Protein AF-A0A968MAI0-F1 (afdb_monomer_lite)

Sequence (116 aa):
MTRQPHDQFAKSLLSEVLSPWGSVEISREVSDEPRSIDLYFQPNPQQDPTPLGLLGRMAQTPCLLEPYRNPVTVPQIRDCLLKALILTAQQERSSPQQQTPFLWILTPTASKLRLK

Secondary structure (DSSP, 8-state):
----HHHHHHHHHHHHHHGGGEEEEEEEEETTTTEEEEEEEEE-TT---GGGTHHHHHTSS-EEEEE-SSPPPHHHHHHHHHHHHHHHHHHHHH-TTSPPPEEEEE----SS----

pLDDT: mean 86.91, std 12.8, range [41.44, 97.44]

Radius of gyration: 14.66 Å; chains: 1; bounding box: 33×34×43 Å

Structure (mmCIF, N/CA/C/O backbone):
data_AF-A0A968MAI0-F1
#
_entry.id   AF-A0A968MAI0-F1
#
loop_
_atom_site.group_PDB
_atom_site.id
_atom_site.type_symbol
_atom_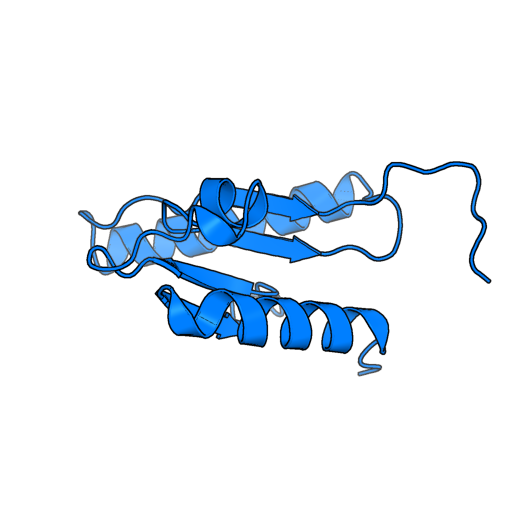site.label_atom_id
_atom_site.label_alt_id
_atom_site.label_comp_id
_atom_site.label_asym_id
_atom_site.label_entity_id
_atom_site.label_seq_id
_atom_site.pdbx_PDB_ins_code
_atom_site.Cartn_x
_atom_site.Cartn_y
_atom_site.Cartn_z
_atom_site.occupancy
_atom_site.B_iso_or_equiv
_atom_site.auth_seq_id
_atom_site.auth_comp_id
_atom_site.auth_asym_id
_atom_site.auth_atom_id
_atom_site.pdbx_PDB_model_num
ATOM 1 N N . MET A 1 1 ? 20.283 -7.102 0.660 1.00 43.16 1 MET A N 1
ATOM 2 C CA . MET A 1 1 ? 19.276 -7.444 -0.367 1.00 43.16 1 MET A CA 1
ATOM 3 C C . MET A 1 1 ? 19.160 -6.267 -1.313 1.00 43.16 1 MET A C 1
ATOM 5 O O . MET A 1 1 ? 19.092 -5.139 -0.844 1.00 43.16 1 MET A O 1
ATOM 9 N N . THR A 1 2 ? 19.287 -6.502 -2.614 1.00 41.44 2 THR A N 1
ATOM 10 C CA . THR A 1 2 ? 19.389 -5.472 -3.657 1.00 41.44 2 THR A CA 1
ATOM 11 C C . THR A 1 2 ? 18.144 -4.583 -3.667 1.00 41.44 2 THR A C 1
ATOM 13 O O . THR A 1 2 ? 17.124 -4.942 -4.249 1.00 41.44 2 THR A O 1
ATOM 16 N N . ARG A 1 3 ? 18.231 -3.412 -3.019 1.00 56.38 3 ARG A N 1
ATOM 17 C CA . ARG A 1 3 ? 17.263 -2.322 -3.184 1.00 56.38 3 ARG A CA 1
ATOM 18 C C . ARG A 1 3 ? 17.265 -1.946 -4.659 1.00 56.38 3 ARG A C 1
ATOM 20 O O . ARG A 1 3 ? 18.257 -1.421 -5.161 1.00 56.38 3 ARG A O 1
ATOM 27 N N . GLN A 1 4 ? 16.193 -2.281 -5.368 1.00 74.12 4 GLN A N 1
ATOM 28 C CA . GLN A 1 4 ? 16.053 -1.874 -6.758 1.00 74.12 4 GLN A CA 1
ATOM 29 C C . GLN A 1 4 ? 15.921 -0.343 -6.775 1.00 74.12 4 GLN A C 1
ATOM 31 O O . GLN A 1 4 ? 15.038 0.177 -6.097 1.00 74.12 4 GLN A O 1
ATOM 36 N N . PRO A 1 5 ? 16.759 0.401 -7.521 1.00 82.25 5 PRO A N 1
ATOM 37 C CA . PRO A 1 5 ? 16.734 1.867 -7.503 1.00 82.25 5 PRO A CA 1
ATOM 38 C C . PRO A 1 5 ? 15.350 2.460 -7.793 1.00 82.25 5 PRO A C 1
ATOM 40 O O . PRO A 1 5 ? 14.980 3.478 -7.222 1.00 82.25 5 PRO A O 1
ATOM 43 N N . HIS A 1 6 ? 14.563 1.782 -8.634 1.00 83.38 6 HIS A N 1
ATOM 44 C CA . HIS A 1 6 ? 13.188 2.166 -8.943 1.00 83.38 6 HIS A CA 1
ATOM 45 C C . HIS A 1 6 ? 12.247 2.060 -7.738 1.00 83.38 6 HIS A C 1
ATOM 47 O O . HIS A 1 6 ? 11.427 2.946 -7.533 1.00 83.38 6 HIS A O 1
ATOM 53 N N . ASP A 1 7 ? 12.350 0.984 -6.958 1.00 83.38 7 ASP A N 1
ATOM 54 C CA . ASP A 1 7 ? 11.525 0.777 -5.764 1.00 83.38 7 ASP A CA 1
ATOM 55 C C . ASP A 1 7 ? 11.775 1.893 -4.740 1.00 83.38 7 ASP A C 1
ATOM 57 O O . ASP A 1 7 ? 10.849 2.564 -4.289 1.00 83.38 7 ASP A O 1
ATOM 61 N N . GLN A 1 8 ? 13.052 2.181 -4.473 1.00 86.12 8 GLN A N 1
ATOM 62 C CA . GLN A 1 8 ? 13.437 3.271 -3.579 1.00 86.12 8 GLN A CA 1
ATOM 63 C C . GLN A 1 8 ? 12.983 4.637 -4.108 1.00 86.12 8 GLN A C 1
ATOM 65 O O . GLN A 1 8 ? 12.478 5.448 -3.337 1.00 86.12 8 GLN A O 1
ATOM 70 N N . PHE A 1 9 ? 13.146 4.888 -5.409 1.00 90.25 9 PHE A N 1
ATOM 71 C CA . PHE A 1 9 ? 12.710 6.134 -6.034 1.00 90.25 9 PHE A CA 1
ATOM 72 C C . PHE A 1 9 ? 11.196 6.333 -5.908 1.00 90.25 9 PHE A C 1
ATOM 74 O O . PHE A 1 9 ? 10.764 7.395 -5.471 1.00 90.25 9 PHE A O 1
ATOM 81 N N . ALA A 1 10 ? 10.395 5.316 -6.238 1.00 91.12 10 ALA A N 1
ATOM 82 C CA . ALA A 1 10 ? 8.939 5.399 -6.161 1.00 91.12 10 ALA A CA 1
ATOM 83 C C . ALA A 1 10 ? 8.461 5.656 -4.724 1.00 91.12 10 ALA A C 1
ATOM 85 O O . ALA A 1 10 ? 7.623 6.529 -4.506 1.00 91.12 10 ALA A O 1
ATOM 86 N N . LYS A 1 11 ? 9.044 4.955 -3.743 1.00 91.94 11 LYS A N 1
ATOM 87 C CA . LYS A 1 11 ? 8.759 5.153 -2.314 1.00 91.94 11 LYS A CA 1
ATOM 88 C C . LYS A 1 11 ? 9.093 6.567 -1.851 1.00 91.94 11 LYS A C 1
ATOM 90 O O . LYS A 1 11 ? 8.258 7.214 -1.225 1.00 91.94 11 LYS A O 1
ATOM 95 N N . SER A 1 12 ? 10.290 7.054 -2.179 1.00 92.38 12 SER A N 1
ATOM 96 C CA . SER A 1 12 ? 10.728 8.403 -1.810 1.00 92.38 12 SER A CA 1
ATOM 97 C C . SER A 1 12 ? 9.861 9.483 -2.458 1.00 92.38 12 SER A C 1
ATOM 99 O O . SER A 1 12 ? 9.404 10.377 -1.755 1.00 92.38 12 SER A O 1
ATOM 101 N N . LEU A 1 13 ? 9.559 9.361 -3.755 1.00 94.44 13 LEU A N 1
ATOM 102 C CA . LEU A 1 13 ? 8.705 10.306 -4.477 1.00 94.44 13 LEU A CA 1
ATOM 103 C C . LEU A 1 13 ? 7.294 10.365 -3.883 1.00 94.44 13 LEU A C 1
ATOM 105 O O . LEU A 1 13 ? 6.794 11.446 -3.585 1.00 94.44 13 LEU A O 1
ATOM 109 N N . LEU A 1 14 ? 6.640 9.211 -3.715 1.00 95.06 14 LEU A N 1
ATOM 110 C CA . LEU A 1 14 ? 5.283 9.170 -3.170 1.00 95.06 14 LEU A CA 1
ATOM 111 C C . LEU A 1 14 ? 5.249 9.690 -1.734 1.00 95.06 14 LEU A C 1
ATOM 113 O O . LEU A 1 14 ? 4.327 10.417 -1.379 1.00 95.06 14 LEU A O 1
ATOM 117 N N . SER A 1 15 ? 6.259 9.367 -0.924 1.00 95.19 15 SER A N 1
ATOM 118 C CA . SER A 1 15 ? 6.358 9.891 0.434 1.00 95.19 15 SER A CA 1
ATOM 119 C C . SER A 1 15 ? 6.495 11.405 0.453 1.00 95.19 15 SER A C 1
ATOM 121 O O . SER A 1 15 ? 5.740 12.057 1.167 1.00 95.19 15 SER A O 1
ATOM 123 N N . GLU A 1 16 ? 7.385 11.979 -0.350 1.00 96.06 16 GLU A N 1
ATOM 124 C CA . GLU A 1 16 ? 7.585 13.428 -0.406 1.00 96.06 16 GLU A CA 1
ATOM 125 C C . GLU A 1 16 ? 6.319 14.161 -0.872 1.00 96.06 16 GLU A C 1
ATOM 127 O O . GLU A 1 16 ? 5.913 15.151 -0.265 1.00 96.06 16 GLU A O 1
ATOM 132 N N . VAL A 1 17 ? 5.636 13.627 -1.889 1.00 96.25 17 VAL A N 1
ATOM 133 C CA . VAL A 1 17 ? 4.401 14.214 -2.430 1.00 96.25 17 VAL A CA 1
ATOM 134 C C . VAL A 1 17 ? 3.227 14.111 -1.451 1.00 96.25 17 VAL A C 1
ATOM 136 O O . VAL A 1 17 ? 2.414 15.033 -1.387 1.00 96.25 17 VAL A O 1
ATOM 139 N N . LEU A 1 18 ? 3.113 13.008 -0.701 1.00 96.50 18 LEU A N 1
ATOM 140 C CA . LEU A 1 18 ? 1.976 12.740 0.189 1.00 96.50 18 LEU A CA 1
ATOM 141 C C . LEU A 1 18 ? 2.157 13.275 1.614 1.00 96.50 18 LEU A C 1
ATOM 143 O O . LEU A 1 18 ? 1.156 13.550 2.270 1.00 96.50 18 LEU A O 1
ATOM 147 N N . SER A 1 19 ? 3.393 13.467 2.083 1.00 96.06 19 SER A N 1
ATOM 148 C CA . SER A 1 19 ? 3.688 13.915 3.457 1.00 96.06 19 SER A CA 1
ATOM 149 C C . SER A 1 19 ? 2.986 15.210 3.884 1.00 96.06 19 SER A C 1
A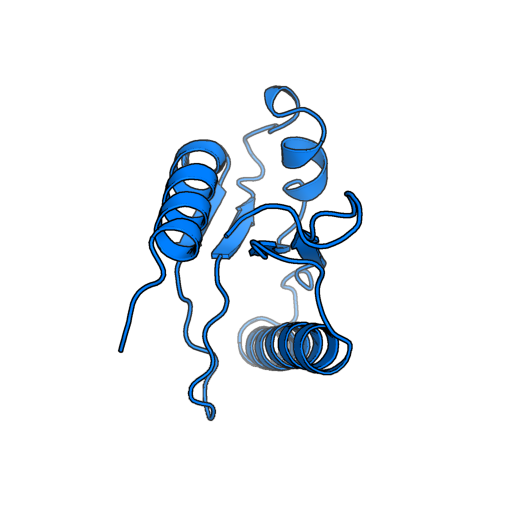TOM 151 O O . SER A 1 19 ? 2.612 15.301 5.052 1.00 96.06 19 SER A O 1
ATOM 153 N N . PRO A 1 20 ? 2.757 16.211 3.007 1.00 95.75 20 PRO A N 1
ATOM 154 C CA . PRO A 1 20 ? 1.974 17.378 3.396 1.00 95.75 20 PRO A CA 1
ATOM 155 C C . PRO A 1 20 ? 0.548 17.003 3.814 1.00 95.75 20 PRO A C 1
ATOM 157 O O . PRO A 1 20 ? 0.050 17.552 4.789 1.00 95.75 20 PRO A O 1
ATOM 160 N N . TRP A 1 21 ? -0.056 16.023 3.138 1.00 96.06 21 TRP A N 1
ATOM 161 C CA . TRP A 1 21 ? -1.490 15.716 3.156 1.00 96.06 21 TRP A CA 1
ATOM 162 C C . TRP A 1 21 ? -1.904 14.663 4.190 1.00 96.06 21 TRP A C 1
ATOM 164 O O . TRP A 1 21 ? -3.090 14.353 4.320 1.00 96.06 21 TRP A O 1
ATOM 174 N N . GLY A 1 22 ? -0.956 14.079 4.921 1.00 95.38 22 GLY A N 1
ATOM 175 C CA . GLY A 1 22 ? -1.226 13.000 5.866 1.00 95.38 22 GLY A CA 1
ATOM 176 C C . GLY A 1 22 ? 0.036 12.332 6.398 1.00 95.38 22 GLY A C 1
ATOM 177 O O . GLY A 1 22 ? 1.154 12.771 6.145 1.00 95.38 22 GLY A O 1
ATOM 178 N N . SER A 1 23 ? -0.150 11.252 7.152 1.00 95.94 23 SER A N 1
ATOM 179 C CA . SER A 1 23 ? 0.955 10.427 7.637 1.00 95.94 23 SER A CA 1
ATOM 180 C C . SER A 1 23 ? 1.330 9.381 6.590 1.00 95.94 23 SER A C 1
ATOM 182 O O . SER A 1 23 ? 0.459 8.717 6.026 1.00 95.94 23 SER A O 1
ATOM 184 N N . VAL A 1 24 ? 2.631 9.244 6.339 1.00 95.94 24 VAL A N 1
ATOM 185 C CA . VAL A 1 24 ? 3.203 8.259 5.421 1.00 95.94 24 VAL A CA 1
ATOM 186 C C . VAL A 1 24 ? 4.114 7.316 6.203 1.00 95.94 24 VAL A C 1
ATOM 188 O O . VAL A 1 24 ? 5.041 7.761 6.876 1.00 95.94 24 VAL A O 1
ATOM 191 N N . GLU A 1 25 ? 3.908 6.013 6.039 1.00 94.31 25 GLU A N 1
ATOM 192 C CA . GLU A 1 25 ? 4.796 4.962 6.533 1.00 94.31 25 GLU A CA 1
ATOM 193 C C . GLU A 1 25 ? 5.360 4.174 5.342 1.00 94.31 25 GLU A C 1
ATOM 195 O O . GLU A 1 25 ? 4.617 3.523 4.606 1.00 94.31 25 GLU A O 1
ATOM 200 N N . ILE A 1 26 ? 6.678 4.231 5.133 1.00 91.25 26 ILE A N 1
ATOM 201 C CA . ILE A 1 26 ? 7.367 3.493 4.062 1.00 91.25 26 ILE A CA 1
ATOM 202 C C . ILE A 1 26 ? 7.855 2.150 4.600 1.00 91.25 26 ILE A C 1
ATOM 204 O O . ILE A 1 26 ? 8.424 2.097 5.688 1.00 91.25 26 ILE A O 1
ATOM 208 N N . SER A 1 27 ? 7.747 1.089 3.793 1.00 86.75 27 SER A N 1
ATOM 209 C CA . SER A 1 27 ? 8.250 -0.249 4.154 1.00 86.75 27 SER A CA 1
ATOM 210 C C . SER A 1 27 ? 7.692 -0.742 5.490 1.00 86.75 27 SER A C 1
ATOM 212 O O . SER A 1 27 ? 8.418 -1.331 6.290 1.00 86.75 27 SER A O 1
ATOM 214 N N . ARG A 1 28 ? 6.400 -0.493 5.727 1.00 85.19 28 ARG A N 1
ATOM 215 C CA . ARG A 1 28 ? 5.709 -0.933 6.937 1.00 85.19 28 ARG A CA 1
ATOM 216 C C . ARG A 1 28 ? 5.719 -2.456 6.989 1.00 85.19 28 ARG A C 1
ATOM 218 O O . ARG A 1 28 ? 5.211 -3.111 6.078 1.00 85.19 28 ARG A O 1
ATOM 225 N N . GLU A 1 29 ? 6.311 -3.008 8.040 1.00 82.38 29 GLU A N 1
ATOM 226 C CA . GLU A 1 29 ? 6.364 -4.451 8.240 1.00 82.38 29 GLU A CA 1
ATOM 227 C C . GLU A 1 29 ? 4.964 -5.007 8.485 1.00 82.38 29 GLU A C 1
ATOM 229 O O . GLU A 1 29 ? 4.167 -4.452 9.247 1.00 82.38 29 GLU A O 1
ATOM 234 N N . VAL A 1 30 ? 4.673 -6.121 7.826 1.00 77.69 30 VAL A N 1
ATOM 235 C CA . VAL A 1 30 ? 3.469 -6.898 8.073 1.00 77.69 30 VAL A CA 1
ATOM 236 C C . VAL A 1 30 ? 3.871 -8.029 9.014 1.00 77.69 30 VAL A C 1
ATOM 238 O O . VAL A 1 30 ? 4.676 -8.879 8.646 1.00 77.69 30 VAL A O 1
ATOM 241 N N . SER A 1 31 ? 3.370 -8.005 10.254 1.00 69.56 31 SER A N 1
ATOM 242 C CA . SER A 1 31 ? 3.691 -9.029 11.259 1.00 69.56 31 SER A CA 1
ATOM 243 C C . SER A 1 31 ? 3.495 -10.452 10.722 1.00 69.56 31 SER A C 1
ATOM 245 O O . SER A 1 31 ? 2.566 -10.708 9.958 1.00 69.56 31 SER A O 1
ATOM 247 N N . ASP A 1 32 ? 4.363 -11.358 11.174 1.00 62.22 32 ASP A N 1
ATOM 248 C CA . ASP A 1 32 ? 4.399 -12.796 10.864 1.00 62.22 32 ASP A CA 1
ATOM 249 C C . ASP A 1 32 ? 4.871 -13.194 9.453 1.00 62.22 32 ASP A C 1
ATOM 251 O O . ASP A 1 32 ? 4.956 -14.386 9.153 1.00 62.22 32 ASP A O 1
ATOM 255 N N . GLU A 1 33 ? 5.284 -12.245 8.604 1.00 59.72 33 GLU A N 1
ATOM 256 C CA . GLU A 1 33 ? 5.844 -12.543 7.280 1.00 59.72 33 GLU A CA 1
ATOM 257 C C . GLU A 1 33 ? 7.022 -11.614 6.930 1.00 59.72 33 GLU A C 1
ATOM 259 O O . GLU A 1 33 ? 7.047 -10.458 7.344 1.00 59.72 33 GLU A O 1
ATOM 264 N N . PRO A 1 34 ? 8.002 -12.044 6.110 1.00 67.50 34 PRO A N 1
ATOM 265 C CA . PRO A 1 34 ? 9.072 -11.174 5.609 1.00 67.50 34 PRO A CA 1
ATOM 266 C C . PRO A 1 34 ? 8.561 -10.236 4.494 1.00 67.50 34 PRO A C 1
ATOM 268 O O . PRO A 1 34 ? 9.225 -10.046 3.473 1.00 67.50 34 PRO A O 1
ATOM 271 N N . ARG A 1 35 ? 7.343 -9.706 4.644 1.00 73.06 35 ARG A N 1
ATOM 272 C CA . ARG A 1 35 ? 6.668 -8.839 3.679 1.00 73.06 35 ARG A CA 1
ATOM 273 C C . ARG A 1 35 ? 6.529 -7.446 4.270 1.00 73.06 35 ARG A C 1
ATOM 275 O O . ARG A 1 35 ? 6.138 -7.275 5.421 1.00 73.06 35 ARG A O 1
ATOM 282 N N . SER A 1 36 ? 6.813 -6.444 3.452 1.00 83.88 36 SER A N 1
ATOM 283 C CA . SER A 1 36 ? 6.567 -5.049 3.787 1.00 83.88 36 SER A CA 1
ATOM 284 C C . SER A 1 36 ? 5.608 -4.429 2.786 1.00 83.88 36 SER A C 1
ATOM 286 O O . SER A 1 36 ? 5.623 -4.751 1.593 1.00 83.88 36 SER A O 1
ATOM 288 N N . ILE A 1 37 ? 4.746 -3.561 3.299 1.00 89.69 37 ILE A N 1
ATOM 289 C CA . ILE A 1 37 ? 3.925 -2.668 2.491 1.00 89.69 37 ILE A CA 1
ATOM 290 C C . ILE A 1 37 ? 4.832 -1.553 2.004 1.00 89.69 37 ILE A C 1
ATOM 292 O O . ILE A 1 37 ? 5.555 -0.948 2.802 1.00 89.69 37 ILE A O 1
ATOM 296 N N . ASP A 1 38 ? 4.796 -1.275 0.708 1.00 92.00 38 ASP A N 1
ATOM 297 C CA . ASP A 1 38 ? 5.710 -0.299 0.127 1.00 92.00 38 ASP A CA 1
ATOM 298 C C . ASP A 1 38 ? 5.479 1.097 0.708 1.00 92.00 38 ASP A C 1
ATOM 300 O O . ASP A 1 38 ? 6.437 1.751 1.138 1.00 92.00 38 ASP A O 1
ATOM 304 N N . LEU A 1 39 ? 4.212 1.508 0.780 1.00 95.31 39 LEU A N 1
ATOM 305 C CA . LEU A 1 39 ? 3.782 2.751 1.401 1.00 95.31 39 LEU A CA 1
ATOM 306 C C . LEU A 1 39 ? 2.361 2.602 1.961 1.00 95.31 39 LEU A C 1
ATOM 308 O O . LEU A 1 39 ? 1.431 2.255 1.233 1.00 95.31 39 LEU A O 1
ATOM 312 N N . TYR A 1 40 ? 2.194 2.885 3.251 1.00 95.94 40 TYR A N 1
ATOM 313 C CA . TYR A 1 40 ? 0.900 3.064 3.907 1.00 95.94 40 TYR A CA 1
ATOM 314 C C . TYR A 1 40 ? 0.649 4.555 4.146 1.00 95.94 40 TYR A C 1
ATOM 316 O O . TYR A 1 40 ? 1.517 5.256 4.668 1.00 95.94 40 TYR A O 1
ATOM 324 N N . PHE A 1 41 ? -0.520 5.044 3.742 1.00 96.31 41 PHE A N 1
ATOM 325 C CA . PHE A 1 41 ? -0.912 6.440 3.877 1.00 96.31 41 PHE A CA 1
ATOM 326 C C . PHE A 1 41 ? -2.173 6.575 4.725 1.00 96.31 41 PHE A C 1
ATOM 328 O O . PHE A 1 41 ? -3.168 5.883 4.503 1.00 96.31 41 PHE A O 1
ATOM 335 N N . GLN A 1 42 ? -2.141 7.517 5.663 1.00 95.50 42 GLN A N 1
ATOM 336 C CA . GLN A 1 42 ? -3.276 7.920 6.481 1.00 95.50 42 GLN A CA 1
ATOM 337 C C . GLN A 1 42 ? -3.561 9.411 6.224 1.00 95.50 42 GLN A C 1
ATOM 339 O O . GLN A 1 42 ? -2.745 10.247 6.624 1.00 95.50 42 GLN A O 1
ATOM 344 N N . PRO A 1 43 ? -4.694 9.776 5.594 1.00 95.31 43 PRO A N 1
ATOM 345 C CA . PRO A 1 43 ? -5.001 11.171 5.284 1.00 95.31 43 PRO A CA 1
ATOM 346 C C . PRO A 1 43 ? -5.173 12.014 6.544 1.00 95.31 43 PRO A C 1
ATOM 348 O O . PRO A 1 43 ? -5.728 11.552 7.545 1.00 95.31 43 PRO A O 1
ATOM 351 N N . ASN A 1 44 ? -4.746 13.275 6.469 1.00 94.38 44 ASN A N 1
ATOM 352 C CA . ASN A 1 44 ? -5.114 14.291 7.445 1.00 94.38 44 ASN A CA 1
ATOM 353 C C . ASN A 1 44 ? -6.489 14.877 7.068 1.00 94.38 44 ASN A C 1
ATOM 355 O O . ASN A 1 44 ? -6.586 15.528 6.030 1.00 94.38 44 ASN A O 1
ATOM 359 N N . PRO A 1 45 ? -7.533 14.739 7.909 1.00 89.12 45 PRO A N 1
ATOM 360 C CA . PRO A 1 45 ? -8.870 15.262 7.613 1.00 89.12 45 PRO A CA 1
ATOM 361 C C . PRO A 1 45 ? -8.941 16.782 7.402 1.00 89.12 45 PRO A C 1
ATOM 363 O O . PRO A 1 45 ? -9.933 17.282 6.881 1.00 89.12 45 PRO A O 1
ATOM 366 N N . GLN A 1 46 ? -7.925 17.529 7.843 1.00 92.25 46 GLN A N 1
ATOM 367 C CA . GLN A 1 46 ? -7.862 18.985 7.698 1.00 92.25 46 GLN A CA 1
ATOM 368 C C . GLN A 1 46 ? -7.288 19.439 6.354 1.00 92.25 46 GLN A C 1
ATOM 370 O O . GLN A 1 46 ? -7.346 20.628 6.044 1.00 92.25 46 GLN A O 1
ATOM 375 N N . GLN A 1 47 ? -6.706 18.526 5.577 1.00 90.69 47 GLN A N 1
ATOM 376 C CA . GLN A 1 47 ? -6.111 18.846 4.291 1.00 90.69 47 GLN A CA 1
ATOM 377 C C . GLN A 1 47 ? -6.860 18.169 3.153 1.00 90.69 47 GLN A C 1
ATOM 379 O O . GLN A 1 47 ? -7.236 17.005 3.242 1.00 90.69 47 GLN A O 1
ATOM 384 N N . ASP A 1 48 ? -7.040 18.908 2.062 1.00 88.19 48 ASP A N 1
ATOM 385 C CA . ASP A 1 48 ? -7.675 18.403 0.852 1.00 88.19 48 ASP A CA 1
ATOM 386 C C . ASP A 1 48 ? -6.615 18.160 -0.234 1.00 88.19 48 ASP A C 1
ATOM 388 O O . ASP A 1 48 ? -6.152 19.123 -0.854 1.00 88.19 48 ASP A O 1
ATOM 392 N N . PRO A 1 49 ? -6.235 16.898 -0.510 1.00 89.94 49 PRO A N 1
ATOM 393 C CA . PRO A 1 49 ? -5.214 16.574 -1.498 1.00 89.94 49 PRO A CA 1
ATOM 394 C C . PRO A 1 49 ? -5.677 16.754 -2.953 1.00 89.94 49 PRO A C 1
ATOM 396 O O . PRO A 1 49 ? -4.951 16.361 -3.866 1.00 89.94 49 PRO A O 1
ATOM 399 N N . THR A 1 50 ? -6.839 17.368 -3.213 1.00 86.94 50 THR A N 1
ATOM 400 C CA . THR A 1 50 ? -7.355 17.677 -4.560 1.00 86.94 50 THR A CA 1
ATOM 401 C C . THR A 1 50 ? -6.319 18.268 -5.537 1.00 86.94 50 THR A C 1
ATOM 403 O O . THR A 1 50 ? -6.322 17.843 -6.699 1.00 86.94 50 THR A O 1
ATOM 406 N N . PRO A 1 51 ? -5.377 19.156 -5.140 1.00 93.12 51 PRO A N 1
ATOM 407 C CA . PRO A 1 51 ? -4.333 19.656 -6.043 1.00 93.12 51 PRO A CA 1
ATOM 408 C C . PRO A 1 51 ? -3.422 18.573 -6.647 1.00 93.12 51 PRO A C 1
ATOM 410 O O . PRO A 1 51 ? -2.833 18.793 -7.703 1.00 93.12 51 PRO A O 1
ATOM 413 N N . LEU A 1 52 ? -3.330 17.388 -6.030 1.00 93.69 52 LEU A N 1
ATOM 414 C CA . LEU A 1 52 ? -2.577 16.240 -6.553 1.00 93.69 52 LEU A CA 1
ATOM 415 C C . LEU A 1 52 ? -3.319 15.468 -7.665 1.00 93.69 52 LEU A C 1
ATOM 417 O O . LEU A 1 52 ? -2.831 14.442 -8.150 1.00 93.69 52 LEU A O 1
ATOM 421 N N . GLY A 1 53 ? -4.516 15.904 -8.064 1.00 95.38 53 GLY A N 1
ATOM 422 C CA . GLY A 1 53 ? -5.302 15.261 -9.113 1.00 95.38 53 GLY A CA 1
ATOM 423 C C . GLY A 1 53 ? -5.692 13.825 -8.753 1.00 95.38 53 GLY A C 1
ATOM 424 O O . GLY A 1 53 ? -6.304 13.574 -7.715 1.00 95.38 53 GLY A O 1
ATOM 425 N N . LEU A 1 54 ? -5.362 12.858 -9.619 1.00 94.56 54 LEU A N 1
ATOM 426 C CA . LEU A 1 54 ? -5.716 11.449 -9.397 1.00 94.56 54 LEU A CA 1
ATOM 427 C C . LEU A 1 54 ? -5.094 10.888 -8.112 1.00 94.56 54 LEU A C 1
ATOM 429 O O . LEU A 1 54 ? -5.783 10.192 -7.370 1.00 94.56 54 LEU A O 1
ATOM 433 N N . LEU A 1 55 ? -3.832 11.226 -7.828 1.00 95.12 55 LEU A N 1
ATOM 434 C CA . LEU A 1 55 ? -3.157 10.774 -6.612 1.00 95.12 55 LEU A CA 1
ATOM 435 C C . LEU A 1 55 ? -3.872 11.302 -5.364 1.00 95.12 55 LEU A C 1
ATOM 437 O O . LEU A 1 55 ? -4.080 10.558 -4.412 1.00 95.12 55 LEU A O 1
ATOM 441 N N . GLY A 1 56 ? -4.330 12.554 -5.406 1.00 94.81 56 GLY A N 1
ATOM 442 C CA . GLY A 1 56 ? -5.115 13.136 -4.323 1.00 94.81 56 GLY A CA 1
ATOM 443 C C . GLY A 1 56 ? -6.422 12.395 -4.094 1.00 94.81 56 GLY A C 1
ATOM 444 O O . GLY A 1 56 ? -6.750 12.043 -2.967 1.00 94.81 56 GLY A O 1
ATOM 445 N N . ARG A 1 57 ? -7.124 12.048 -5.179 1.00 94.38 57 ARG A N 1
ATOM 446 C CA . ARG A 1 57 ? -8.363 11.264 -5.098 1.00 94.38 57 ARG A CA 1
ATOM 447 C C . ARG A 1 57 ? -8.153 9.881 -4.482 1.00 94.38 57 ARG A C 1
ATOM 449 O O . ARG A 1 57 ? -9.022 9.428 -3.740 1.00 94.38 57 ARG A O 1
ATOM 456 N N . MET A 1 58 ? -7.031 9.230 -4.787 1.00 94.75 58 MET A N 1
ATOM 457 C CA . MET A 1 58 ? -6.641 7.934 -4.217 1.00 94.75 58 MET A CA 1
ATOM 458 C C . MET A 1 58 ? -6.296 8.023 -2.726 1.00 94.75 58 MET A C 1
ATOM 460 O O . MET A 1 58 ? -6.503 7.059 -1.991 1.00 94.75 58 MET A O 1
ATOM 464 N N . ALA A 1 59 ? -5.775 9.174 -2.303 1.00 94.62 59 ALA A N 1
ATOM 465 C CA . ALA A 1 59 ? -5.326 9.473 -0.951 1.00 94.62 59 ALA A CA 1
ATOM 466 C C . ALA A 1 59 ? -6.421 10.108 -0.066 1.00 94.62 59 ALA A C 1
ATOM 468 O O . ALA A 1 59 ? -6.128 10.583 1.020 1.00 94.62 59 ALA A O 1
ATOM 469 N N . GLN A 1 60 ? -7.690 10.135 -0.489 1.00 93.81 60 GLN A N 1
ATOM 470 C CA . GLN A 1 60 ? -8.779 10.693 0.337 1.00 93.81 60 GLN A CA 1
ATOM 471 C C . GLN A 1 60 ? -9.141 9.819 1.546 1.00 93.81 60 GLN A C 1
ATOM 473 O O . GLN A 1 60 ? -9.693 10.306 2.529 1.00 93.81 60 GLN A O 1
ATOM 478 N N . THR A 1 61 ? -8.856 8.523 1.470 1.00 93.88 61 THR A N 1
ATOM 479 C CA . THR A 1 61 ? -9.061 7.548 2.547 1.00 93.88 61 THR A CA 1
ATOM 480 C C . THR A 1 61 ? -7.728 6.880 2.867 1.00 93.88 61 THR A C 1
ATOM 482 O O . THR A 1 61 ? -6.819 6.940 2.032 1.00 93.88 61 THR A O 1
ATOM 485 N N . PRO A 1 62 ? -7.586 6.209 4.027 1.00 95.31 62 PRO A N 1
ATOM 486 C CA . PRO A 1 62 ? -6.407 5.392 4.290 1.00 95.31 62 PRO A CA 1
ATOM 487 C C . PRO A 1 62 ? -6.145 4.447 3.117 1.00 95.31 62 PRO A C 1
ATOM 489 O O . PRO A 1 62 ? -7.093 3.892 2.548 1.00 95.31 62 PRO A O 1
ATOM 492 N N . CYS A 1 63 ? -4.890 4.296 2.705 1.00 96.31 63 CYS A N 1
ATOM 493 C CA . CYS A 1 63 ? -4.568 3.469 1.551 1.00 96.31 63 CYS A CA 1
ATOM 494 C C . CYS A 1 63 ? -3.159 2.875 1.591 1.00 96.31 63 CYS A C 1
ATOM 496 O O . CYS A 1 63 ? -2.259 3.376 2.261 1.00 96.31 63 CYS A O 1
ATOM 498 N N . LEU A 1 64 ? -2.993 1.773 0.861 1.00 96.44 64 LEU A N 1
ATOM 499 C CA . LEU A 1 64 ? -1.714 1.151 0.549 1.00 96.44 64 LEU A CA 1
ATOM 500 C C . LEU A 1 64 ? -1.371 1.488 -0.900 1.00 96.44 64 LEU A C 1
ATOM 502 O O . LEU A 1 64 ? -2.227 1.359 -1.778 1.00 96.44 64 LEU A O 1
ATOM 506 N N . LEU A 1 65 ? -0.129 1.879 -1.159 1.00 96.31 65 LEU A N 1
ATOM 507 C CA . LEU A 1 65 ? 0.382 2.156 -2.499 1.00 96.31 65 LEU A CA 1
ATOM 508 C C . LEU A 1 65 ? 1.534 1.195 -2.796 1.00 96.31 65 LEU A C 1
ATOM 510 O O . LEU A 1 65 ? 2.588 1.281 -2.173 1.00 96.31 65 LEU A O 1
ATOM 514 N N . GLU A 1 66 ? 1.328 0.306 -3.768 1.00 95.25 66 GLU A N 1
ATOM 515 C CA . GLU A 1 66 ? 2.294 -0.714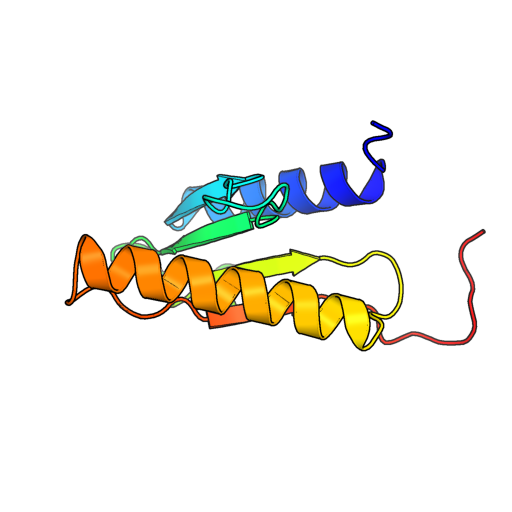 -4.202 1.00 95.25 66 GLU A CA 1
ATOM 516 C C . GLU A 1 66 ? 2.733 -0.418 -5.652 1.00 95.25 66 GLU A C 1
ATOM 518 O O . GLU A 1 66 ? 2.059 -0.828 -6.611 1.00 95.25 66 GLU A O 1
ATOM 523 N N . PRO A 1 67 ? 3.805 0.377 -5.851 1.00 93.81 67 PRO A N 1
ATOM 524 C CA . PRO A 1 67 ? 4.296 0.742 -7.173 1.00 93.81 67 PRO A CA 1
ATOM 525 C C . PRO A 1 67 ? 5.198 -0.329 -7.801 1.00 93.81 67 PRO A C 1
ATOM 527 O O . PRO A 1 67 ? 6.263 -0.664 -7.292 1.00 93.81 67 PRO A O 1
ATOM 530 N N . TYR A 1 68 ? 4.842 -0.784 -9.002 1.00 90.81 68 TYR A N 1
ATOM 531 C CA . TYR A 1 68 ? 5.628 -1.745 -9.775 1.00 90.81 68 TYR A CA 1
ATOM 532 C C . TYR A 1 68 ? 6.327 -1.085 -10.967 1.00 90.81 68 TYR A C 1
ATOM 534 O O . TYR A 1 68 ? 5.727 -0.333 -11.729 1.00 90.81 68 TYR A O 1
ATOM 542 N N . ARG A 1 69 ? 7.604 -1.428 -11.193 1.00 87.50 69 ARG A N 1
ATOM 543 C CA . ARG A 1 69 ? 8.358 -1.004 -12.395 1.00 87.50 69 ARG A CA 1
ATOM 544 C C . ARG A 1 69 ? 7.858 -1.669 -13.677 1.00 87.50 69 ARG A C 1
ATOM 546 O O . ARG A 1 69 ? 7.950 -1.097 -14.757 1.00 87.50 69 ARG A O 1
ATOM 553 N N . ASN A 1 70 ? 7.441 -2.924 -13.566 1.00 87.31 70 ASN A N 1
ATOM 554 C CA . ASN A 1 70 ? 7.040 -3.778 -14.680 1.00 87.31 70 ASN A CA 1
ATOM 555 C C . ASN A 1 70 ? 5.566 -4.163 -14.507 1.00 87.31 70 ASN A C 1
ATOM 557 O O . ASN A 1 70 ? 5.066 -4.073 -13.385 1.00 87.31 70 ASN A O 1
ATOM 561 N N . PRO A 1 71 ? 4.882 -4.625 -15.569 1.00 89.69 71 PRO A N 1
ATOM 562 C CA . PRO A 1 71 ? 3.532 -5.152 -15.442 1.00 89.69 71 PRO A CA 1
ATOM 563 C C . PRO A 1 71 ? 3.441 -6.185 -14.318 1.00 89.69 71 PRO A C 1
ATOM 565 O O . PRO A 1 71 ? 4.236 -7.129 -14.266 1.00 89.69 71 PRO A O 1
ATOM 568 N N . VAL A 1 72 ? 2.484 -5.978 -13.419 1.00 90.88 72 VAL A N 1
ATOM 569 C CA . VAL A 1 72 ? 2.277 -6.846 -12.265 1.00 90.88 72 VAL A CA 1
ATOM 570 C C . VAL A 1 72 ? 1.820 -8.237 -12.714 1.00 90.88 72 VAL A C 1
ATOM 572 O O . VAL A 1 72 ? 1.013 -8.398 -13.631 1.00 90.88 72 VAL A O 1
ATOM 575 N N . THR A 1 73 ? 2.348 -9.265 -12.061 1.00 91.00 73 THR A N 1
ATOM 576 C CA . THR A 1 73 ? 1.955 -10.662 -12.277 1.00 91.00 73 THR A CA 1
ATOM 577 C C . THR A 1 73 ? 0.851 -11.078 -11.305 1.00 91.00 73 THR A C 1
ATOM 579 O O . THR A 1 73 ? 0.699 -10.498 -10.233 1.00 91.00 73 THR A O 1
ATOM 582 N N . VAL A 1 74 ? 0.098 -12.136 -11.625 1.00 93.06 74 VAL A N 1
ATOM 583 C CA . VAL A 1 74 ? -0.942 -12.661 -10.718 1.00 93.06 74 VAL A CA 1
ATOM 584 C C . VAL A 1 74 ? -0.397 -13.005 -9.318 1.00 93.06 74 VAL A C 1
ATOM 586 O O . VAL A 1 74 ? -1.053 -12.642 -8.341 1.00 93.06 74 VAL A O 1
ATOM 589 N N . PRO A 1 75 ? 0.783 -13.645 -9.158 1.00 93.75 75 PRO A N 1
ATOM 590 C CA . PRO A 1 75 ? 1.371 -13.857 -7.835 1.00 93.75 75 PRO A CA 1
ATOM 591 C C . PRO A 1 75 ? 1.648 -12.560 -7.068 1.00 93.75 75 PRO A C 1
ATOM 593 O O . PRO A 1 75 ? 1.376 -12.508 -5.876 1.00 93.75 75 PRO A O 1
ATOM 596 N N . GLN A 1 76 ? 2.125 -11.508 -7.740 1.00 92.94 76 GLN A N 1
ATOM 597 C CA . GLN A 1 76 ? 2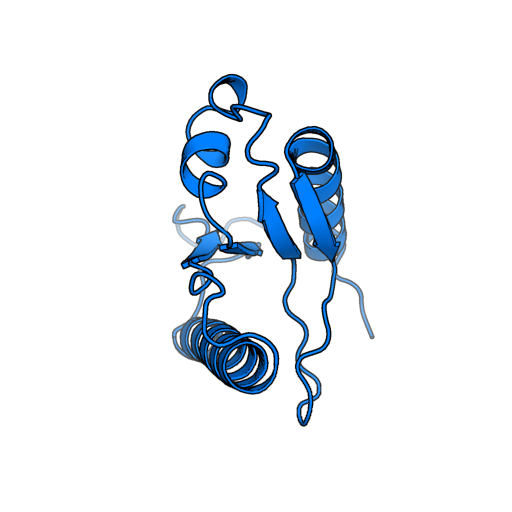.361 -10.203 -7.111 1.00 92.94 76 GLN A CA 1
ATOM 598 C C . GLN A 1 76 ? 1.053 -9.528 -6.682 1.00 92.94 76 GLN A C 1
ATOM 600 O O . GLN A 1 76 ? 0.981 -9.000 -5.583 1.00 92.94 76 GLN A O 1
ATOM 605 N N . ILE A 1 77 ? -0.016 -9.625 -7.484 1.00 94.25 77 ILE A N 1
ATOM 606 C CA . ILE A 1 77 ? -1.345 -9.136 -7.074 1.00 94.25 77 ILE A CA 1
ATOM 607 C C . ILE A 1 77 ? -1.811 -9.854 -5.800 1.00 94.25 77 ILE A C 1
ATOM 609 O O . ILE A 1 77 ? -2.298 -9.214 -4.872 1.00 94.25 77 ILE A O 1
ATOM 613 N N . ARG A 1 78 ? -1.658 -11.185 -5.738 1.00 95.19 78 ARG A N 1
ATOM 614 C CA . ARG A 1 78 ? -2.013 -11.975 -4.546 1.00 95.19 78 ARG A CA 1
ATOM 615 C C . ARG A 1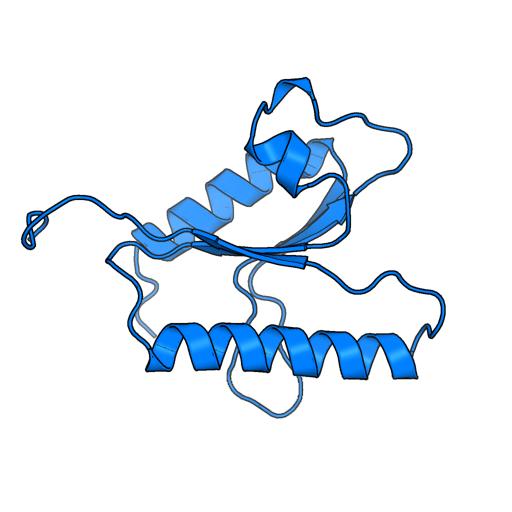 78 ? -1.191 -11.568 -3.326 1.00 95.19 78 ARG A C 1
ATOM 617 O O . ARG A 1 78 ? -1.742 -11.519 -2.234 1.00 95.19 78 ARG A O 1
ATOM 624 N N . ASP A 1 79 ? 0.087 -11.259 -3.522 1.00 92.75 79 ASP A N 1
ATOM 625 C CA . ASP A 1 79 ? 0.974 -10.751 -2.475 1.00 92.75 79 ASP A CA 1
ATOM 626 C C . ASP A 1 79 ? 0.466 -9.412 -1.917 1.00 92.75 79 ASP A C 1
ATOM 628 O O . ASP A 1 79 ? 0.245 -9.301 -0.714 1.00 92.75 79 ASP A O 1
ATOM 632 N N . CYS A 1 80 ? 0.151 -8.439 -2.782 1.00 94.56 80 CYS A N 1
ATOM 633 C CA . CYS A 1 80 ? -0.436 -7.161 -2.363 1.00 94.56 80 CYS A CA 1
ATOM 634 C C . CYS A 1 80 ? -1.764 -7.340 -1.612 1.00 94.56 80 CYS A C 1
ATOM 636 O O . CYS A 1 80 ? -1.993 -6.695 -0.589 1.00 94.56 80 CYS A O 1
ATOM 638 N N . LEU A 1 81 ? -2.641 -8.223 -2.104 1.00 95.00 81 LEU A N 1
ATOM 639 C CA . LEU A 1 81 ? -3.914 -8.525 -1.445 1.00 95.00 81 LEU A CA 1
ATOM 640 C C . LEU A 1 81 ? -3.696 -9.106 -0.047 1.00 95.00 81 LEU A C 1
ATOM 642 O O . LEU A 1 81 ? -4.369 -8.698 0.895 1.00 95.00 81 LEU A O 1
ATOM 646 N N . LEU A 1 82 ? -2.744 -10.027 0.100 1.00 93.94 82 LEU A N 1
ATOM 647 C CA . LEU A 1 82 ? -2.429 -10.629 1.389 1.00 93.94 82 LEU A CA 1
ATOM 648 C C . LEU A 1 82 ? -1.901 -9.586 2.383 1.00 93.94 82 LEU A C 1
ATOM 650 O O . LEU A 1 82 ? -2.391 -9.537 3.509 1.00 93.94 82 LEU A O 1
ATOM 654 N N . LYS A 1 83 ? -1.004 -8.686 1.952 1.00 93.12 83 LYS A N 1
ATOM 655 C CA . LYS A 1 83 ? -0.546 -7.555 2.782 1.00 93.12 83 LYS A CA 1
ATOM 656 C C . LYS A 1 83 ? -1.718 -6.697 3.276 1.00 93.12 83 LYS A C 1
ATOM 658 O O . LYS A 1 83 ? -1.788 -6.378 4.461 1.00 93.12 83 LYS A O 1
ATOM 663 N N . ALA A 1 84 ? -2.653 -6.355 2.386 1.00 93.88 84 ALA A N 1
ATOM 664 C CA . ALA A 1 84 ? -3.822 -5.545 2.731 1.00 93.88 84 ALA A CA 1
ATOM 665 C C . ALA A 1 84 ? -4.756 -6.254 3.729 1.00 93.88 84 ALA A C 1
ATOM 667 O O . ALA A 1 84 ? -5.235 -5.629 4.678 1.00 93.88 84 ALA A O 1
ATOM 668 N N . LEU A 1 85 ? -4.985 -7.560 3.554 1.00 93.25 85 LEU A N 1
ATOM 669 C CA . LEU A 1 85 ? -5.810 -8.359 4.463 1.00 93.25 85 LEU A CA 1
ATOM 670 C C . LEU A 1 85 ? -5.180 -8.486 5.853 1.00 93.25 85 LEU A C 1
ATOM 672 O O . LEU A 1 85 ? -5.882 -8.319 6.849 1.00 93.25 85 LEU A O 1
ATOM 676 N N . ILE A 1 86 ? -3.868 -8.734 5.935 1.00 91.88 86 ILE A N 1
ATOM 677 C CA . ILE A 1 86 ? -3.177 -8.824 7.227 1.00 91.88 86 ILE A CA 1
ATOM 678 C C . ILE A 1 86 ? -3.225 -7.475 7.948 1.00 91.88 86 ILE A C 1
ATOM 680 O O . ILE A 1 86 ? -3.576 -7.432 9.126 1.00 91.88 86 ILE A O 1
ATOM 684 N N . LEU A 1 87 ? -2.939 -6.374 7.246 1.00 90.69 87 LEU A N 1
ATOM 685 C CA . LEU A 1 87 ? -3.035 -5.033 7.823 1.00 90.69 87 LEU A CA 1
ATOM 686 C C . LEU A 1 87 ? -4.447 -4.744 8.351 1.00 90.69 87 LEU A C 1
ATOM 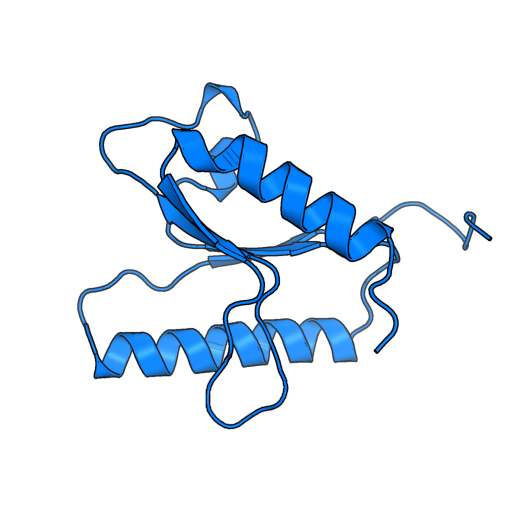688 O O . LEU A 1 87 ? -4.596 -4.249 9.467 1.00 90.69 87 LEU A O 1
ATOM 692 N N . THR A 1 88 ? -5.475 -5.084 7.573 1.00 91.00 88 THR A N 1
ATOM 693 C CA . THR A 1 88 ? -6.875 -4.900 7.978 1.00 91.00 88 THR A CA 1
ATOM 694 C C . THR A 1 88 ? -7.180 -5.693 9.248 1.00 91.00 88 THR A C 1
ATOM 696 O O . THR A 1 88 ? -7.671 -5.126 10.219 1.00 91.00 88 THR A O 1
ATOM 699 N N . ALA A 1 89 ? -6.797 -6.972 9.301 1.00 90.56 89 ALA A N 1
ATOM 700 C CA . ALA A 1 89 ? -7.000 -7.813 10.479 1.00 90.56 89 ALA A CA 1
ATOM 701 C C . ALA A 1 89 ? -6.253 -7.291 11.724 1.00 90.56 89 ALA A C 1
ATOM 703 O O . ALA A 1 89 ? -6.739 -7.429 12.848 1.00 90.56 89 ALA A O 1
ATOM 704 N N . GLN A 1 90 ? -5.074 -6.685 11.553 1.00 88.44 90 GLN A N 1
ATOM 705 C CA . GLN A 1 90 ? -4.349 -6.027 12.645 1.00 88.44 90 GLN A CA 1
ATOM 706 C C . GLN A 1 90 ? -5.096 -4.786 13.145 1.00 88.44 90 GLN A C 1
ATOM 708 O O . GLN A 1 90 ? -5.266 -4.614 14.352 1.00 88.44 90 GLN A O 1
ATOM 713 N N . GLN A 1 91 ? -5.576 -3.943 12.229 1.00 88.56 91 GLN A N 1
ATOM 714 C CA . GLN A 1 91 ? -6.330 -2.738 12.572 1.00 88.56 91 GLN A CA 1
ATOM 715 C C . GLN A 1 91 ? -7.652 -3.069 13.259 1.00 88.56 91 GLN A C 1
ATOM 717 O O . GLN A 1 91 ? -7.973 -2.434 14.254 1.00 88.56 91 GLN A O 1
ATOM 722 N N . GLU A 1 92 ? -8.367 -4.103 12.825 1.00 88.94 92 GLU A N 1
ATOM 723 C CA . GLU A 1 92 ? -9.599 -4.553 13.484 1.00 88.94 92 GLU A CA 1
ATOM 724 C C . GLU A 1 92 ? -9.367 -4.979 14.941 1.00 88.94 92 GLU A C 1
ATOM 726 O O . GLU A 1 92 ? -10.214 -4.734 15.799 1.00 88.94 92 GLU A O 1
ATOM 731 N N . ARG A 1 93 ? -8.208 -5.577 15.250 1.00 87.50 93 ARG A N 1
ATOM 732 C CA . ARG A 1 93 ? -7.843 -5.966 16.623 1.00 87.50 93 ARG A CA 1
ATOM 733 C C . ARG A 1 93 ? -7.469 -4.769 17.493 1.00 87.50 93 ARG A C 1
ATOM 735 O O . ARG A 1 93 ? -7.786 -4.763 18.679 1.00 87.50 93 ARG A O 1
ATOM 742 N N . SER A 1 94 ? -6.762 -3.789 16.931 1.00 86.25 94 SER A N 1
ATOM 743 C CA . SER A 1 94 ? -6.242 -2.641 17.686 1.00 86.25 94 SER A CA 1
ATOM 744 C C . SER A 1 94 ? -7.212 -1.457 17.753 1.00 86.25 94 SER A C 1
ATOM 746 O O . SER A 1 94 ? -7.224 -0.739 18.748 1.00 86.25 94 SER A O 1
ATOM 748 N N . SER A 1 95 ? -8.005 -1.234 16.706 1.00 85.75 95 SER A N 1
ATOM 749 C CA . SER A 1 95 ? -8.932 -0.110 16.563 1.00 85.75 95 SER A CA 1
ATOM 750 C C . SER A 1 95 ? -10.082 -0.468 15.599 1.00 85.75 95 SER A C 1
ATOM 752 O O . SER A 1 95 ? -10.041 -0.120 14.418 1.00 85.75 95 SER A O 1
ATOM 754 N N . PRO A 1 96 ? -11.149 -1.135 16.083 1.00 76.94 96 PRO A N 1
ATOM 755 C CA . PRO A 1 96 ? -12.238 -1.658 15.243 1.00 76.94 96 PRO A CA 1
ATOM 756 C C . PRO A 1 96 ? -13.016 -0.599 14.446 1.00 76.94 96 PRO A C 1
ATOM 758 O O . PRO A 1 96 ? -13.761 -0.930 13.531 1.00 76.94 96 PRO A O 1
ATOM 761 N N . GLN A 1 97 ? -12.893 0.674 14.830 1.00 79.44 97 GLN A N 1
ATOM 762 C CA . GLN A 1 97 ? -13.565 1.805 14.185 1.00 79.44 97 GLN A CA 1
ATOM 763 C C . GLN A 1 97 ? -12.711 2.450 13.082 1.00 79.44 97 GLN A C 1
ATOM 765 O O . GLN A 1 97 ? -13.170 3.378 12.416 1.00 79.44 97 GLN A O 1
ATOM 770 N N . GLN A 1 98 ? -11.466 1.999 12.895 1.00 82.88 98 GLN A N 1
ATOM 771 C CA . GLN A 1 98 ? -10.588 2.528 11.860 1.00 82.88 98 GLN A CA 1
ATOM 772 C C . GLN A 1 98 ? -11.065 2.082 10.476 1.00 82.88 98 GLN A C 1
ATOM 774 O O . GLN A 1 98 ? -11.396 0.920 10.250 1.00 82.88 98 GLN A O 1
ATOM 779 N N . GLN A 1 99 ? -11.098 3.024 9.536 1.00 86.62 99 GLN A N 1
ATOM 780 C CA . GLN A 1 99 ? -11.497 2.742 8.164 1.00 86.62 99 GLN A CA 1
ATOM 781 C C . GLN A 1 99 ? -10.506 1.780 7.498 1.00 86.62 99 GLN A C 1
ATOM 783 O O . GLN A 1 99 ? -9.296 2.011 7.537 1.00 86.62 99 GLN A O 1
ATOM 788 N N . THR A 1 100 ? -11.032 0.744 6.842 1.00 90.81 100 THR A N 1
ATOM 789 C CA . THR A 1 100 ? -10.234 -0.214 6.074 1.00 90.81 100 THR A CA 1
ATOM 790 C C . THR A 1 100 ? -9.459 0.501 4.965 1.00 90.81 100 THR A C 1
ATOM 792 O O . THR A 1 100 ? -10.071 1.209 4.156 1.00 90.81 100 THR A O 1
ATOM 795 N N . PRO A 1 101 ? -8.130 0.327 4.895 1.00 94.25 101 PRO A N 1
ATOM 796 C CA . PRO A 1 101 ? -7.320 1.014 3.912 1.00 94.25 101 PRO A CA 1
ATOM 797 C C . PRO A 1 101 ? -7.510 0.414 2.517 1.00 94.25 101 PRO A C 1
ATOM 799 O O . PRO A 1 101 ? -7.535 -0.803 2.332 1.00 94.25 101 PRO A O 1
ATOM 802 N N . PHE A 1 102 ? -7.628 1.276 1.511 1.00 96.50 102 PHE A N 1
ATOM 803 C CA . PHE A 1 102 ? -7.790 0.860 0.120 1.00 96.50 102 PHE A CA 1
ATOM 804 C C . PHE A 1 102 ? -6.448 0.440 -0.494 1.00 96.50 102 PHE A C 1
ATOM 806 O O . PHE A 1 102 ? -5.452 1.142 -0.344 1.00 96.50 102 PHE A O 1
ATOM 813 N N . LEU A 1 103 ? -6.407 -0.670 -1.235 1.00 97.25 103 LEU A N 1
ATOM 814 C CA . LEU A 1 103 ? -5.196 -1.124 -1.925 1.00 97.25 103 LEU A CA 1
ATOM 815 C C . LEU A 1 103 ? -5.105 -0.550 -3.347 1.00 97.25 103 LEU A C 1
ATOM 817 O O . LEU A 1 103 ? -5.905 -0.893 -4.218 1.00 97.25 103 LEU A O 1
ATOM 821 N N . TRP A 1 104 ? -4.068 0.243 -3.608 1.00 97.44 104 TRP A N 1
ATOM 822 C CA . TRP A 1 104 ? -3.712 0.736 -4.935 1.00 97.44 104 TRP A CA 1
ATOM 823 C C . TRP A 1 104 ? -2.451 0.041 -5.460 1.00 97.44 104 TRP A C 1
ATOM 825 O O . TRP A 1 104 ? -1.352 0.240 -4.947 1.00 97.44 104 TRP A O 1
ATOM 835 N N . ILE A 1 105 ? -2.601 -0.736 -6.536 1.00 95.50 105 ILE A N 1
ATOM 836 C CA . ILE A 1 105 ? -1.483 -1.353 -7.263 1.00 95.50 105 ILE A CA 1
ATOM 837 C C . ILE A 1 105 ? -1.156 -0.475 -8.473 1.00 95.50 105 ILE A C 1
ATOM 839 O O . ILE A 1 105 ? -1.941 -0.401 -9.423 1.00 95.50 105 ILE A O 1
ATOM 843 N N . LEU A 1 106 ? 0.002 0.189 -8.456 1.00 93.44 106 LEU A N 1
ATOM 844 C CA . LEU A 1 106 ? 0.426 1.076 -9.543 1.00 93.44 106 LEU A CA 1
ATOM 845 C C . LEU A 1 106 ? 1.300 0.289 -10.506 1.00 93.44 106 LEU A C 1
ATOM 847 O O . LEU A 1 106 ? 2.503 0.142 -10.309 1.00 93.44 106 LEU A O 1
ATOM 851 N N . THR A 1 107 ? 0.674 -0.250 -11.545 1.00 91.06 107 THR A N 1
ATOM 852 C CA . THR A 1 107 ? 1.346 -1.078 -12.545 1.00 91.06 107 THR A CA 1
ATOM 853 C C . THR A 1 107 ? 1.351 -0.381 -13.904 1.00 91.06 107 THR A C 1
ATOM 855 O O . THR A 1 107 ? 0.306 0.096 -14.352 1.00 91.06 107 THR A O 1
ATOM 858 N N . PRO A 1 108 ? 2.486 -0.343 -14.621 1.00 87.25 108 PRO A N 1
ATOM 859 C CA . PRO A 1 108 ? 2.497 0.134 -15.992 1.00 87.25 108 PRO A CA 1
ATOM 860 C C . PRO A 1 108 ? 1.701 -0.830 -16.874 1.00 87.25 108 PRO A C 1
ATOM 862 O O . PRO A 1 108 ? 1.850 -2.050 -16.791 1.00 87.25 108 PRO A O 1
ATOM 865 N N . THR A 1 109 ? 0.876 -0.274 -17.755 1.00 76.75 109 THR A N 1
ATOM 866 C CA . THR A 1 109 ? 0.115 -1.019 -18.771 1.00 76.75 109 THR A CA 1
ATOM 867 C C . THR A 1 109 ? 0.794 -1.002 -20.150 1.00 76.75 109 THR A C 1
ATOM 869 O O . THR A 1 109 ? 0.269 -1.555 -21.115 1.00 76.75 109 THR A O 1
ATOM 872 N N . ALA A 1 110 ? 1.979 -0.390 -20.282 1.00 56.03 110 ALA A N 1
ATOM 873 C CA . ALA A 1 110 ? 2.525 0.002 -21.581 1.00 56.03 110 ALA A CA 1
ATOM 874 C C . ALA A 1 110 ? 3.519 -1.001 -22.218 1.00 56.03 110 ALA A C 1
ATOM 876 O O . ALA A 1 110 ? 4.731 -0.893 -22.055 1.00 56.03 110 ALA A O 1
ATOM 877 N N . SER A 1 111 ? 2.972 -1.858 -23.094 1.00 54.88 111 SER A N 1
ATOM 878 C CA . SER A 1 111 ? 3.602 -2.531 -24.257 1.00 54.88 111 SER A CA 1
ATOM 879 C C . SER A 1 111 ? 4.741 -3.543 -24.009 1.00 54.88 111 SER A C 1
ATOM 881 O O . SER A 1 111 ? 5.348 -3.581 -22.945 1.00 54.88 111 SER A O 1
ATOM 883 N N . LYS A 1 112 ? 5.016 -4.402 -25.015 1.00 57.72 112 LYS A N 1
ATOM 884 C CA . LYS A 1 112 ? 6.095 -5.418 -25.004 1.00 57.72 112 LYS A CA 1
ATOM 885 C C . LYS A 1 112 ? 7.365 -4.861 -24.342 1.00 57.72 112 LYS A C 1
ATOM 887 O O . LYS A 1 112 ? 7.821 -3.796 -24.744 1.00 57.72 112 LYS A O 1
ATOM 892 N N . LEU A 1 113 ? 7.905 -5.610 -23.372 1.00 53.34 113 LEU A N 1
ATOM 893 C CA . LEU A 1 113 ? 9.110 -5.342 -22.567 1.00 53.34 113 LEU A CA 1
ATOM 894 C C . LEU A 1 113 ? 10.090 -4.360 -23.251 1.00 53.34 113 LEU A C 1
ATOM 896 O O . LEU A 1 113 ? 10.752 -4.731 -24.220 1.00 53.34 113 LEU A O 1
ATOM 900 N N . ARG A 1 114 ? 10.172 -3.107 -22.781 1.00 53.91 114 ARG A N 1
ATOM 901 C CA . ARG A 1 114 ? 10.982 -2.056 -23.439 1.00 53.91 114 ARG A CA 1
ATOM 902 C C . ARG A 1 114 ? 12.063 -1.396 -22.589 1.00 53.91 114 ARG A C 1
ATOM 904 O O . ARG A 1 114 ? 12.777 -0.549 -23.110 1.00 53.91 114 ARG A O 1
ATOM 911 N N . LEU A 1 115 ? 12.253 -1.799 -21.337 1.00 55.31 115 LEU A N 1
ATOM 912 C CA . LEU A 1 115 ? 13.321 -1.248 -20.497 1.00 55.31 115 LEU A CA 1
ATOM 913 C C . LEU A 1 115 ? 14.244 -2.368 -20.012 1.00 55.31 115 LEU A C 1
ATOM 915 O O . LEU A 1 115 ? 13.965 -2.996 -18.983 1.00 55.31 115 LEU A O 1
ATOM 919 N N . LYS A 1 116 ? 15.302 -2.601 -20.804 1.00 51.03 116 LYS A N 1
ATOM 920 C CA . LYS A 1 116 ? 16.517 -3.323 -20.396 1.00 51.03 116 LYS A CA 1
ATOM 921 C C . LYS A 1 116 ? 17.247 -2.547 -19.307 1.00 51.03 116 LYS A C 1
ATOM 923 O O . LYS A 1 116 ? 17.214 -1.300 -19.371 1.00 51.03 116 LYS A O 1
#

Foldseek 3Di:
DDPDVVLVVVLVVLCVLCVVFFDKDAQCDQPPDPDGQRIWTAGDPVDQLCVVPPSSVLRPHTAGEAEDPAADDPVNVVSQVVSQVSVQVVCCVVPVPHDRHYYDYHHDPDDDDDDD